Protein AF-A0A353Z8A8-F1 (afdb_monomer)

Mean predicted aligned error: 13.03 Å

Solvent-accessible surface area (backbone atoms only — not comparable to full-atom values): 10623 Å² total; per-residue (Å²): 137,87,82,80,92,82,88,80,78,86,78,90,74,85,70,79,85,75,77,94,66,78,69,94,69,58,74,67,59,56,52,50,51,52,51,52,52,51,52,49,52,51,51,51,51,51,53,53,52,52,50,52,53,51,50,52,54,50,52,52,50,50,56,50,53,50,43,50,54,50,40,53,52,50,40,51,52,48,48,54,47,50,49,51,42,64,69,74,45,64,60,67,78,59,18,55,96,43,35,37,78,46,78,44,54,49,90,83,37,86,33,16,34,38,37,41,38,34,57,51,84,69,56,94,90,55,75,46,34,36,39,35,35,27,34,26,33,61,56,69,97,71,58,45,75,48,73,50,77,42,80,44,77,79,78,74,68,75,71,75,73,73,78,80,72,76,78,84,74,85,88,84,80,134

pLDDT: mean 81.87, std 15.75, range [45.12, 98.5]

Radius of gyration: 41.81 Å; Cα contacts (8 Å, |Δi|>4): 168; chains: 1; bounding box: 99×22×125 Å

Structure (mmCIF, N/CA/C/O backbone):
data_AF-A0A353Z8A8-F1
#
_entry.id   AF-A0A353Z8A8-F1
#
loop_
_atom_site.group_PDB
_atom_site.id
_atom_site.type_symbol
_atom_site.label_atom_id
_atom_site.label_alt_id
_atom_site.label_comp_id
_atom_site.label_asym_id
_atom_site.label_entity_id
_atom_site.label_seq_id
_atom_site.pdbx_PDB_ins_code
_atom_site.Cartn_x
_atom_site.Cartn_y
_atom_site.Cartn_z
_atom_site.occupancy
_atom_site.B_iso_or_equiv
_atom_site.auth_seq_id
_atom_site.auth_comp_id
_atom_site.auth_asym_id
_atom_site.auth_atom_id
_atom_site.pdbx_PDB_model_num
ATOM 1 N N . MET A 1 1 ? -22.086 6.329 -70.986 1.00 45.12 1 MET A N 1
ATOM 2 C CA . MET A 1 1 ? -21.112 7.440 -70.949 1.00 45.12 1 MET A CA 1
ATOM 3 C C . MET A 1 1 ? -19.709 6.842 -71.097 1.00 45.12 1 MET A C 1
ATOM 5 O O . MET A 1 1 ? -19.119 6.454 -70.107 1.00 45.12 1 MET A O 1
ATOM 9 N N . THR A 1 2 ? -19.291 6.365 -72.274 1.00 47.81 2 THR A N 1
ATOM 10 C CA . THR A 1 2 ? -18.640 7.115 -73.375 1.00 47.81 2 THR A CA 1
ATOM 11 C C . THR A 1 2 ? -17.496 8.018 -72.908 1.00 47.81 2 THR A C 1
ATOM 13 O O . THR A 1 2 ? -17.775 9.108 -72.427 1.00 47.81 2 THR A O 1
ATOM 16 N N . SER A 1 3 ? -16.235 7.629 -73.135 1.00 45.41 3 SER A N 1
ATOM 17 C CA . SER A 1 3 ? -15.394 8.306 -74.141 1.00 45.41 3 SER A CA 1
ATOM 18 C C . SER A 1 3 ? -13.980 7.715 -74.263 1.00 45.41 3 SER A C 1
ATOM 20 O O . SER A 1 3 ? -13.265 7.598 -73.278 1.00 45.41 3 SER A O 1
ATOM 22 N N . ARG A 1 4 ? -13.621 7.432 -75.527 1.00 50.84 4 ARG A N 1
ATOM 23 C CA . ARG A 1 4 ? -12.335 7.658 -76.228 1.00 50.84 4 ARG A CA 1
ATOM 24 C C . ARG A 1 4 ? -11.042 7.129 -75.593 1.00 50.84 4 ARG A C 1
ATOM 26 O O . ARG A 1 4 ? -10.562 7.656 -74.606 1.00 50.84 4 ARG A O 1
ATOM 33 N N . HIS A 1 5 ? -10.410 6.083 -76.138 1.00 50.94 5 HIS A N 1
ATOM 34 C CA . HIS A 1 5 ? -9.628 6.073 -77.396 1.00 50.94 5 HIS A CA 1
ATOM 35 C C . HIS A 1 5 ? -8.681 7.271 -77.557 1.00 50.94 5 HIS A C 1
ATOM 37 O O . HIS A 1 5 ? -9.044 8.294 -78.129 1.00 50.94 5 HIS A O 1
ATOM 43 N N . GLY A 1 6 ? -7.438 7.069 -77.121 1.00 60.78 6 GLY A N 1
ATOM 44 C CA . GLY A 1 6 ? -6.271 7.863 -77.489 1.00 60.78 6 GLY A CA 1
ATOM 45 C C . GLY A 1 6 ? -5.107 6.925 -77.790 1.00 60.78 6 GLY A C 1
ATOM 46 O O . GLY A 1 6 ? -4.274 6.660 -76.933 1.00 60.78 6 GLY A O 1
ATOM 47 N N . ARG A 1 7 ? -5.102 6.363 -79.001 1.00 54.06 7 ARG A N 1
ATOM 48 C CA . ARG A 1 7 ? -3.982 5.608 -79.570 1.00 54.06 7 ARG A CA 1
ATOM 49 C C . ARG A 1 7 ? -2.992 6.649 -80.097 1.00 54.06 7 ARG A C 1
ATOM 51 O O . ARG A 1 7 ? -3.319 7.343 -81.054 1.00 54.06 7 ARG A O 1
ATOM 58 N N . MET A 1 8 ? -1.822 6.781 -79.477 1.00 56.88 8 MET A N 1
ATOM 59 C CA . MET A 1 8 ? -0.708 7.544 -80.042 1.00 56.88 8 MET A CA 1
ATOM 60 C C . MET A 1 8 ? 0.481 6.619 -80.265 1.00 56.88 8 MET A C 1
ATOM 62 O O . MET A 1 8 ? 1.057 6.043 -79.347 1.00 56.88 8 MET A O 1
ATOM 66 N N . THR A 1 9 ? 0.766 6.456 -81.546 1.00 57.31 9 THR A N 1
ATOM 67 C CA . THR A 1 9 ? 1.901 5.790 -82.164 1.00 57.31 9 THR A CA 1
ATOM 68 C C . THR A 1 9 ? 3.131 6.692 -82.174 1.00 57.31 9 THR A C 1
ATOM 70 O O . THR A 1 9 ? 3.018 7.842 -82.585 1.00 57.31 9 THR A O 1
ATOM 73 N N . VAL A 1 10 ? 4.287 6.077 -81.889 1.00 57.38 10 VAL A N 1
ATOM 74 C CA . VAL A 1 10 ? 5.598 6.328 -82.527 1.00 57.38 10 VAL A CA 1
ATOM 75 C C . VAL A 1 10 ? 6.244 7.672 -82.141 1.00 57.38 10 VAL A C 1
ATOM 77 O O . VAL A 1 10 ? 5.749 8.756 -82.406 1.00 57.38 10 VAL A O 1
ATOM 80 N N . THR A 1 11 ? 7.395 7.656 -81.479 1.00 52.84 11 THR A N 1
ATOM 81 C CA . THR A 1 11 ? 8.678 7.600 -82.187 1.00 52.84 11 THR A CA 1
ATOM 82 C C . THR A 1 11 ? 9.774 7.150 -81.227 1.00 52.84 11 THR A C 1
ATOM 84 O O . THR A 1 11 ? 10.090 7.830 -80.253 1.00 52.84 11 THR A O 1
ATOM 87 N N . SER A 1 12 ? 10.377 6.001 -81.537 1.00 55.69 12 SER A N 1
ATOM 88 C CA . SER A 1 12 ? 11.695 5.624 -81.040 1.00 55.69 12 SER A CA 1
ATOM 89 C C . SER A 1 12 ? 12.693 6.718 -81.405 1.00 55.69 12 SER A C 1
ATOM 91 O O . SER A 1 12 ? 13.010 6.912 -82.577 1.00 55.69 12 SER A O 1
ATOM 93 N N . ARG A 1 13 ? 13.199 7.429 -80.400 1.00 51.25 13 ARG A N 1
ATOM 94 C CA . ARG A 1 13 ? 14.532 8.021 -80.452 1.00 51.25 13 ARG A CA 1
ATOM 95 C C . ARG A 1 13 ? 15.421 7.130 -79.608 1.00 51.25 13 ARG A C 1
ATOM 97 O O . ARG A 1 13 ? 15.365 7.165 -78.383 1.00 51.25 13 ARG A O 1
ATOM 104 N N . GLU A 1 14 ? 16.193 6.297 -80.292 1.00 57.12 14 GLU A N 1
ATOM 105 C CA . GLU A 1 14 ? 17.377 5.668 -79.728 1.00 57.12 14 GLU A CA 1
ATOM 106 C C . GLU A 1 14 ? 18.333 6.798 -79.342 1.00 57.12 14 GLU A C 1
ATOM 108 O O . GLU A 1 14 ? 19.003 7.397 -80.184 1.00 57.12 14 GLU A O 1
ATOM 113 N N . CYS A 1 15 ? 18.309 7.163 -78.061 1.00 51.66 15 CYS A N 1
ATOM 114 C CA . CYS A 1 15 ? 19.338 8.005 -77.484 1.00 51.66 15 CYS A CA 1
ATOM 115 C C . CYS A 1 15 ? 20.663 7.225 -77.463 1.00 51.66 15 CYS A C 1
ATOM 117 O O . CYS A 1 15 ? 20.663 6.010 -77.240 1.00 51.66 15 CYS A O 1
ATOM 119 N N . PRO A 1 16 ? 21.783 7.916 -77.715 1.00 58.28 16 PRO A N 1
ATOM 120 C CA . PRO A 1 16 ? 23.100 7.311 -77.821 1.00 58.28 16 PRO A CA 1
ATOM 121 C C . PRO A 1 16 ? 23.443 6.554 -76.537 1.00 58.28 16 PRO A C 1
ATOM 123 O O . PRO A 1 16 ? 23.265 7.075 -75.439 1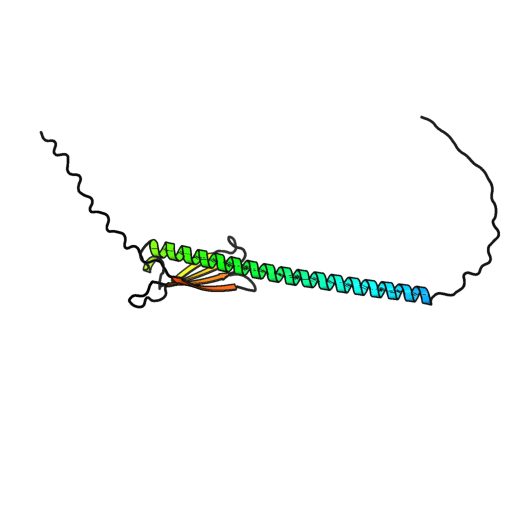.00 58.28 16 PRO A 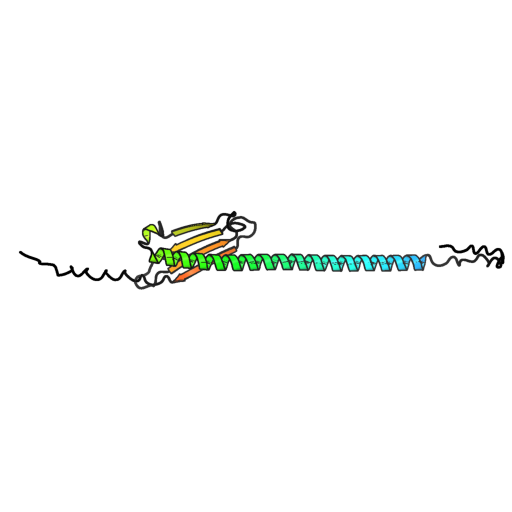O 1
ATOM 126 N N . ARG A 1 17 ? 23.934 5.319 -76.709 1.00 61.62 17 ARG A N 1
ATOM 127 C CA . ARG A 1 17 ? 24.593 4.517 -75.672 1.00 61.62 17 ARG A CA 1
ATOM 128 C C . ARG A 1 17 ? 25.638 5.389 -74.981 1.00 61.62 17 ARG A C 1
ATOM 130 O O . ARG A 1 17 ? 26.691 5.672 -75.551 1.00 61.62 17 ARG A O 1
ATOM 137 N N . GLU A 1 18 ? 25.301 5.831 -73.780 1.00 61.78 18 GLU A N 1
ATOM 138 C CA . GLU A 1 18 ? 26.216 6.507 -72.877 1.00 61.78 18 GLU A CA 1
ATOM 139 C C . GLU A 1 18 ? 27.274 5.481 -72.436 1.00 61.78 18 GLU A C 1
ATOM 141 O O . GLU A 1 18 ? 26.916 4.346 -72.106 1.00 61.78 18 GLU A O 1
ATOM 146 N N . PRO A 1 19 ? 28.570 5.815 -72.536 1.00 57.69 19 PRO A N 1
ATOM 147 C CA . PRO A 1 19 ? 29.651 4.865 -72.337 1.00 57.69 19 PRO A CA 1
ATOM 148 C C . PRO A 1 19 ? 29.662 4.299 -70.918 1.00 57.69 19 PRO A C 1
ATOM 150 O O . PRO A 1 19 ? 29.647 5.033 -69.929 1.00 57.69 19 PRO A O 1
ATOM 153 N N . ASP A 1 20 ? 29.772 2.972 -70.867 1.00 59.75 20 ASP A N 1
ATOM 154 C CA . ASP A 1 20 ? 30.150 2.164 -69.715 1.00 59.75 20 ASP A CA 1
ATOM 155 C C . ASP A 1 20 ? 31.337 2.778 -68.972 1.00 59.75 20 ASP A C 1
ATOM 157 O O . ASP A 1 20 ? 32.505 2.575 -69.297 1.00 59.75 20 ASP A O 1
ATOM 161 N N . SER A 1 21 ? 31.031 3.538 -67.935 1.00 54.75 21 SER A N 1
ATOM 162 C CA . SER A 1 21 ? 31.958 3.818 -66.851 1.00 54.75 21 SER A CA 1
ATOM 163 C C . SER A 1 21 ? 31.133 4.160 -65.624 1.00 54.75 21 SER A C 1
ATOM 165 O O . SER A 1 21 ? 31.028 5.308 -65.215 1.00 54.75 21 SER A O 1
ATOM 167 N N . LEU A 1 22 ? 30.521 3.135 -65.025 1.00 57.38 22 LEU A N 1
ATOM 168 C CA . LEU A 1 22 ? 30.220 3.195 -63.600 1.00 57.38 22 LEU A CA 1
ATOM 169 C C . LEU A 1 22 ? 31.585 3.214 -62.900 1.00 57.38 22 LEU A C 1
ATOM 171 O O . LEU A 1 22 ? 32.260 2.181 -62.921 1.00 57.38 22 LEU A O 1
ATOM 175 N N . PRO A 1 23 ? 32.049 4.351 -62.346 1.00 54.84 23 PRO A N 1
ATOM 176 C CA . PRO A 1 23 ? 33.311 4.374 -61.629 1.00 54.84 23 PRO A CA 1
ATOM 177 C C . PRO A 1 23 ? 33.226 3.340 -60.506 1.00 54.84 23 PRO A C 1
ATOM 179 O O . PRO A 1 23 ? 32.369 3.416 -59.625 1.00 54.84 23 PRO A O 1
ATOM 182 N N . GLY A 1 24 ? 34.100 2.340 -60.589 1.00 53.03 24 GLY A N 1
ATOM 183 C CA . GLY A 1 24 ? 34.289 1.260 -59.627 1.00 53.03 24 GLY A CA 1
ATOM 184 C C . GLY A 1 24 ? 34.944 1.721 -58.326 1.00 53.03 24 GLY A C 1
ATOM 185 O O . GLY A 1 24 ? 35.767 1.008 -57.777 1.00 53.03 24 GLY A O 1
ATOM 186 N N . ASP A 1 25 ? 34.547 2.883 -57.826 1.00 56.66 25 ASP A N 1
ATOM 187 C CA . ASP A 1 25 ? 34.739 3.329 -56.456 1.00 56.66 25 ASP A CA 1
ATOM 188 C C . ASP A 1 25 ? 33.313 3.578 -55.962 1.00 56.66 25 ASP A C 1
ATOM 190 O O . ASP A 1 25 ? 32.531 4.260 -56.612 1.00 56.66 25 ASP A O 1
ATOM 194 N N . LEU A 1 26 ? 32.799 2.912 -54.932 1.00 53.06 26 LEU A N 1
ATOM 195 C CA . LEU A 1 26 ? 32.879 3.396 -53.557 1.00 53.06 26 LEU A CA 1
ATOM 196 C C . LEU A 1 26 ? 32.428 2.277 -52.573 1.00 53.06 26 LEU A C 1
ATOM 198 O O . LEU A 1 26 ? 31.457 2.475 -51.827 1.00 53.06 26 LEU A O 1
ATOM 202 N N . PRO A 1 27 ? 33.082 1.096 -52.509 1.00 56.94 27 PRO A N 1
ATOM 203 C CA . PRO A 1 27 ? 32.790 0.109 -51.457 1.00 56.94 27 PRO A CA 1
ATOM 204 C C . PRO A 1 27 ? 32.952 0.725 -50.053 1.00 56.94 27 PRO A C 1
ATOM 206 O O . PRO A 1 27 ? 32.203 0.409 -49.127 1.00 56.94 27 PRO A O 1
ATOM 209 N N . GLN A 1 28 ? 33.845 1.710 -49.926 1.00 68.88 28 GLN A N 1
ATOM 210 C CA . GLN A 1 28 ? 34.134 2.413 -48.681 1.00 68.88 28 GLN A CA 1
ATOM 211 C C . GLN A 1 28 ? 32.996 3.331 -48.194 1.00 68.88 28 GLN A C 1
ATOM 213 O O . GLN A 1 28 ? 32.763 3.418 -46.989 1.00 68.88 28 GLN A O 1
ATOM 218 N N . ARG A 1 29 ? 32.217 3.967 -49.089 1.00 75.12 29 ARG A N 1
ATOM 219 C CA . ARG A 1 29 ? 31.078 4.817 -48.665 1.00 75.12 29 ARG A CA 1
ATOM 220 C C . ARG A 1 29 ? 29.862 4.004 -48.237 1.00 75.12 29 ARG A C 1
ATOM 222 O O . ARG A 1 29 ? 29.148 4.420 -47.329 1.00 75.12 29 ARG A O 1
ATOM 229 N N . ARG A 1 30 ? 29.644 2.831 -48.843 1.00 80.12 30 ARG A N 1
ATOM 230 C CA . ARG A 1 30 ? 28.578 1.907 -48.419 1.00 80.12 30 ARG A CA 1
ATOM 231 C C . ARG A 1 30 ? 28.878 1.312 -47.042 1.00 80.12 30 ARG A C 1
ATOM 233 O O . ARG A 1 30 ? 27.982 1.257 -46.206 1.00 80.12 30 ARG A O 1
ATOM 240 N N . GLY A 1 31 ? 30.141 0.959 -46.784 1.00 86.62 31 GLY A N 1
ATOM 241 C CA . GLY A 1 31 ? 30.591 0.518 -45.460 1.00 86.62 31 GLY A CA 1
ATOM 242 C C . GLY A 1 31 ? 30.400 1.589 -44.381 1.00 86.62 31 GLY A C 1
ATOM 243 O O . GLY A 1 31 ? 29.861 1.295 -43.316 1.00 86.62 31 GLY A O 1
ATOM 244 N N . ALA A 1 32 ? 30.754 2.845 -44.679 1.00 89.44 32 ALA A N 1
ATOM 245 C CA . ALA A 1 32 ? 30.554 3.961 -43.752 1.00 89.44 32 ALA A CA 1
ATOM 246 C C . ALA A 1 32 ? 29.069 4.195 -43.421 1.00 89.44 32 ALA A C 1
ATOM 248 O O . ALA A 1 32 ? 28.720 4.378 -42.257 1.00 89.44 32 ALA A O 1
ATOM 249 N N . LEU A 1 33 ? 28.181 4.135 -44.420 1.00 90.69 33 LEU A N 1
ATOM 250 C CA . LEU A 1 33 ? 26.741 4.295 -44.199 1.00 90.69 33 LEU A CA 1
ATOM 251 C C . LEU A 1 33 ? 26.171 3.175 -43.318 1.00 90.69 33 LEU A C 1
ATOM 253 O O . LEU A 1 33 ? 25.414 3.460 -42.394 1.00 90.69 33 LEU A O 1
ATOM 257 N N . LEU A 1 34 ? 26.565 1.919 -43.548 1.00 93.69 34 LEU A N 1
ATOM 258 C CA . LEU A 1 34 ? 26.144 0.796 -42.703 1.00 93.69 34 LEU A CA 1
ATOM 259 C C . LEU A 1 34 ? 26.6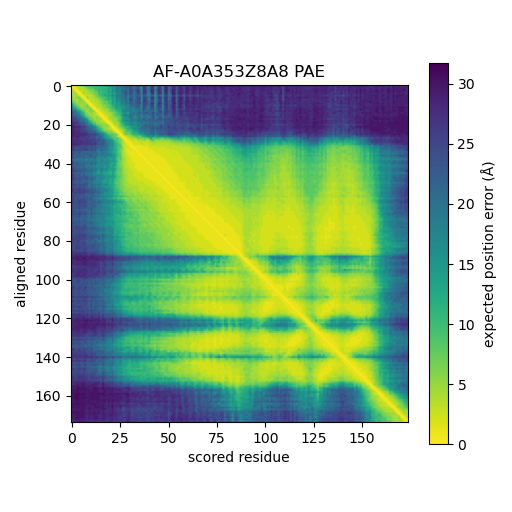37 0.942 -41.261 1.00 93.69 34 LEU A C 1
ATOM 261 O O . LEU A 1 34 ? 25.870 0.685 -40.335 1.00 93.69 34 LEU A O 1
ATOM 265 N N . ALA A 1 35 ? 27.875 1.400 -41.060 1.00 94.69 35 ALA A N 1
ATOM 266 C CA . ALA A 1 35 ? 28.400 1.672 -39.726 1.00 94.69 35 ALA A CA 1
ATOM 267 C C . ALA A 1 35 ? 27.589 2.765 -39.012 1.00 94.69 35 ALA A C 1
ATOM 269 O O . ALA A 1 35 ? 27.218 2.590 -37.854 1.00 94.69 35 ALA A O 1
ATOM 270 N N . ILE A 1 36 ? 27.246 3.853 -39.709 1.00 96.00 36 ILE A N 1
ATOM 271 C CA . ILE A 1 36 ? 26.407 4.929 -39.159 1.00 96.00 36 ILE A CA 1
ATOM 272 C C . ILE A 1 36 ? 25.022 4.399 -38.772 1.00 96.00 36 ILE A C 1
ATOM 274 O O . ILE A 1 36 ? 24.554 4.672 -37.669 1.00 96.00 36 ILE A O 1
ATOM 278 N N . VAL A 1 37 ? 24.376 3.617 -39.643 1.00 97.00 37 VAL A N 1
ATOM 279 C CA . VAL A 1 37 ? 23.062 3.016 -39.357 1.00 97.00 37 VAL A CA 1
ATOM 280 C C . VAL A 1 37 ? 23.143 2.072 -38.158 1.00 97.00 37 VAL A C 1
ATOM 282 O O . VAL A 1 37 ? 22.284 2.130 -37.283 1.00 97.00 37 VAL A O 1
ATOM 285 N N . LEU A 1 38 ? 24.184 1.240 -38.076 1.00 97.94 38 LEU A N 1
ATOM 286 C CA . LEU A 1 38 ? 24.384 0.330 -36.951 1.00 97.94 38 LEU A CA 1
ATOM 287 C C . LEU A 1 38 ? 24.556 1.099 -35.637 1.00 97.94 38 LEU A C 1
ATOM 289 O O . LEU A 1 38 ? 23.891 0.782 -34.654 1.00 97.94 38 LEU A O 1
ATOM 293 N N . VAL A 1 39 ? 25.397 2.136 -35.627 1.00 98.25 39 VAL A N 1
ATOM 294 C CA . VAL A 1 39 ? 25.582 3.001 -34.455 1.00 98.25 39 VAL A CA 1
ATOM 295 C C . VAL A 1 39 ? 24.260 3.658 -34.065 1.00 98.25 39 VAL A C 1
ATOM 297 O O . VAL A 1 39 ? 23.900 3.644 -32.890 1.00 98.25 39 VAL A O 1
ATOM 300 N N . LEU A 1 40 ? 23.494 4.168 -35.032 1.00 98.06 40 LEU A N 1
ATOM 301 C CA . LEU A 1 40 ? 22.194 4.780 -34.770 1.00 98.06 40 LEU A CA 1
ATOM 302 C C . LEU A 1 40 ? 21.201 3.781 -34.156 1.00 98.06 40 LEU A C 1
ATOM 304 O O . LEU A 1 40 ? 20.531 4.110 -33.179 1.00 98.06 40 LEU A O 1
ATOM 308 N N . LEU A 1 41 ? 21.137 2.550 -34.671 1.00 98.38 41 LEU A N 1
ATOM 309 C CA . LEU A 1 41 ? 20.291 1.489 -34.117 1.00 98.38 41 LEU A CA 1
ATOM 310 C C . LEU A 1 41 ? 20.700 1.114 -32.690 1.00 98.38 41 LEU A C 1
ATOM 312 O O . LEU A 1 41 ? 19.832 0.932 -31.833 1.00 98.38 41 LEU A O 1
ATOM 316 N N . VAL A 1 42 ? 22.004 1.038 -32.412 1.00 98.44 42 VAL A N 1
ATOM 317 C CA . VAL A 1 42 ? 22.521 0.787 -31.059 1.00 98.44 42 VAL A CA 1
ATOM 318 C C . VAL A 1 42 ? 22.123 1.923 -30.118 1.00 98.44 42 VAL A C 1
ATOM 320 O O . VAL A 1 42 ? 21.608 1.659 -29.034 1.00 98.44 42 VAL A O 1
ATOM 323 N N . VAL A 1 43 ? 22.282 3.180 -30.537 1.00 98.50 43 VAL A N 1
ATOM 324 C CA . VAL A 1 43 ? 21.890 4.348 -29.734 1.00 98.50 43 VAL A CA 1
ATOM 325 C C . VAL A 1 43 ? 20.388 4.336 -29.442 1.00 98.50 43 VAL A C 1
ATOM 327 O O . VAL A 1 43 ? 19.996 4.480 -28.286 1.00 98.50 43 VAL A O 1
ATOM 330 N N . ILE A 1 44 ? 19.539 4.097 -30.445 1.00 98.31 44 ILE A N 1
ATOM 331 C CA . ILE A 1 44 ? 18.082 4.005 -30.250 1.00 98.31 44 ILE A CA 1
ATOM 332 C C . ILE A 1 44 ? 17.735 2.854 -29.293 1.00 98.31 44 ILE A C 1
ATOM 334 O O . ILE A 1 44 ? 16.916 3.024 -28.388 1.00 98.31 44 ILE A O 1
ATOM 338 N N . SER A 1 45 ? 18.392 1.702 -29.430 1.00 98.25 45 SER A N 1
ATOM 339 C CA . SER A 1 45 ? 18.188 0.552 -28.539 1.00 98.25 45 SER A CA 1
ATOM 340 C C . SER A 1 45 ? 18.552 0.887 -27.089 1.00 98.25 45 SER A C 1
ATOM 342 O O . SER A 1 45 ? 17.786 0.593 -26.175 1.00 98.25 45 SER A O 1
ATOM 344 N N . LEU A 1 46 ? 19.671 1.579 -26.864 1.00 98.44 46 LEU A N 1
ATOM 345 C CA . LEU A 1 46 ? 20.068 2.035 -25.529 1.00 98.44 46 LEU A CA 1
ATOM 346 C C . LEU A 1 46 ? 19.067 3.034 -24.939 1.00 98.44 46 LEU A C 1
ATOM 348 O O . LEU A 1 46 ? 18.706 2.918 -23.767 1.00 98.44 46 LEU A O 1
ATOM 352 N N . LEU A 1 47 ? 18.574 3.977 -25.746 1.00 98.44 47 LEU A N 1
ATOM 353 C CA . LEU A 1 47 ? 17.565 4.944 -25.309 1.00 98.44 47 LEU A CA 1
ATOM 354 C C . LEU A 1 47 ? 16.259 4.250 -24.911 1.00 98.44 47 LEU A C 1
ATOM 356 O O . LEU A 1 47 ? 15.727 4.511 -23.834 1.00 98.44 47 LEU A O 1
ATOM 360 N N . THR A 1 48 ? 15.761 3.326 -25.735 1.00 98.31 48 THR A N 1
ATOM 361 C CA . THR A 1 48 ? 14.545 2.563 -25.406 1.00 98.31 48 THR A CA 1
ATOM 362 C C . THR A 1 48 ? 14.724 1.719 -24.144 1.00 98.31 48 THR A C 1
ATOM 364 O O . THR A 1 48 ? 13.851 1.742 -23.276 1.00 98.31 48 THR A O 1
ATOM 367 N N . ALA A 1 49 ? 15.871 1.054 -23.974 1.00 98.06 49 ALA A N 1
ATOM 368 C CA . ALA A 1 49 ? 16.177 0.293 -22.765 1.00 98.06 49 ALA A CA 1
ATOM 369 C C . ALA A 1 49 ? 16.192 1.183 -21.509 1.00 98.06 49 ALA A C 1
ATOM 371 O O . ALA A 1 49 ? 15.599 0.820 -20.490 1.00 98.06 49 ALA A O 1
ATOM 372 N N . ALA A 1 50 ? 16.806 2.368 -21.585 1.00 97.62 50 ALA A N 1
ATOM 373 C CA . ALA A 1 50 ? 16.834 3.328 -20.483 1.00 97.62 50 ALA A CA 1
ATOM 374 C C . ALA A 1 50 ? 15.426 3.822 -20.108 1.00 97.62 50 ALA A C 1
ATOM 376 O O . ALA A 1 50 ? 15.090 3.890 -18.923 1.00 97.62 50 ALA A O 1
ATOM 377 N N . LEU A 1 51 ? 14.576 4.104 -21.102 1.00 98.00 51 LEU A N 1
ATOM 378 C CA . LEU A 1 51 ? 13.188 4.522 -20.881 1.00 98.00 51 LEU A CA 1
ATOM 379 C C . LEU A 1 51 ? 12.352 3.417 -20.226 1.00 98.00 51 LEU A C 1
ATOM 381 O O . LEU A 1 51 ? 11.645 3.678 -19.252 1.00 98.00 51 LEU A O 1
ATOM 385 N N . VAL A 1 52 ? 12.464 2.175 -20.709 1.00 98.31 52 VAL A N 1
ATOM 386 C CA . VAL A 1 52 ? 11.764 1.022 -20.120 1.00 98.31 52 VAL A CA 1
ATOM 387 C C . VAL A 1 52 ? 12.225 0.796 -18.683 1.00 98.31 52 VAL A C 1
ATOM 389 O O . VAL A 1 52 ? 11.397 0.604 -17.792 1.00 98.31 52 VAL A O 1
ATOM 392 N N . HIS A 1 53 ? 13.531 0.874 -18.425 1.00 97.44 53 HIS A N 1
ATOM 393 C CA . HIS A 1 53 ? 14.066 0.735 -17.075 1.00 97.44 53 HIS A CA 1
ATOM 394 C C . HIS A 1 53 ? 13.528 1.823 -16.132 1.00 97.44 53 HIS A C 1
ATOM 396 O O . HIS A 1 53 ? 13.065 1.517 -15.030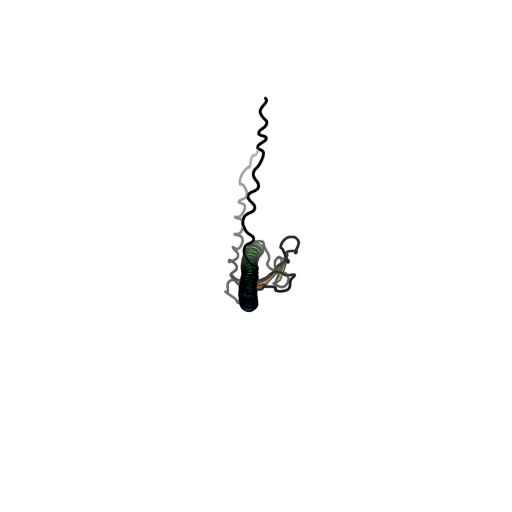 1.00 97.44 53 HIS A O 1
ATOM 402 N N . GLY A 1 54 ? 13.510 3.079 -16.589 1.00 96.88 54 GLY A N 1
ATOM 403 C CA . GLY A 1 54 ? 12.923 4.199 -15.855 1.00 96.88 54 GLY A CA 1
ATOM 404 C C . GLY A 1 54 ? 11.435 3.994 -15.553 1.00 96.88 54 GLY A C 1
ATOM 405 O O . GLY A 1 54 ? 11.014 4.165 -14.408 1.00 96.88 54 GLY A O 1
ATOM 406 N N . ALA A 1 55 ? 10.650 3.546 -16.535 1.00 96.69 55 ALA A N 1
ATOM 407 C CA . ALA A 1 55 ? 9.229 3.249 -16.362 1.00 96.69 55 ALA A CA 1
ATOM 408 C C . ALA A 1 55 ? 8.985 2.126 -15.339 1.00 96.69 55 ALA A C 1
ATOM 410 O O . ALA A 1 55 ? 8.114 2.249 -14.476 1.00 96.69 55 ALA A O 1
ATOM 411 N N . VAL A 1 56 ? 9.787 1.055 -15.371 1.00 97.44 56 VAL A N 1
ATOM 412 C CA . VAL A 1 56 ? 9.691 -0.051 -14.403 1.00 97.44 56 VAL A CA 1
ATOM 413 C C . VAL A 1 56 ? 10.013 0.424 -12.986 1.00 97.44 56 VAL A C 1
ATOM 415 O O . VAL A 1 56 ? 9.298 0.073 -12.045 1.00 97.44 56 VAL A O 1
ATOM 418 N N . LEU A 1 57 ? 11.059 1.237 -12.812 1.00 96.81 57 LEU A N 1
ATOM 419 C CA . LEU A 1 57 ? 11.385 1.827 -11.511 1.00 96.81 57 LEU A CA 1
ATOM 420 C C . LEU A 1 57 ? 10.274 2.763 -11.019 1.00 96.81 57 LEU A C 1
ATOM 422 O O . LEU A 1 57 ? 9.909 2.704 -9.843 1.00 96.81 57 LEU A O 1
ATOM 426 N N . GLY A 1 58 ? 9.701 3.572 -11.912 1.00 96.44 58 GLY A N 1
ATOM 427 C CA . GLY A 1 58 ? 8.558 4.435 -11.613 1.00 96.44 58 GLY A CA 1
ATOM 428 C C . GLY A 1 58 ? 7.351 3.639 -11.116 1.00 96.44 58 GLY A C 1
ATOM 429 O O . GLY A 1 58 ? 6.818 3.929 -10.046 1.00 96.44 58 GLY A O 1
ATOM 430 N N . LEU A 1 59 ? 6.983 2.567 -11.822 1.00 96.06 59 LEU A N 1
ATOM 431 C CA . LEU A 1 59 ? 5.865 1.705 -11.436 1.00 96.06 59 LEU A CA 1
ATOM 432 C C . LEU A 1 59 ? 6.103 1.014 -10.085 1.00 96.06 59 LEU A C 1
ATOM 434 O O . LEU A 1 59 ? 5.179 0.884 -9.283 1.00 96.06 59 LEU A O 1
ATOM 438 N N . ARG A 1 60 ? 7.341 0.590 -9.800 1.00 94.56 60 ARG A N 1
ATOM 439 C CA . ARG A 1 60 ? 7.699 0.007 -8.496 1.00 94.56 60 ARG A CA 1
ATOM 440 C C . ARG A 1 60 ? 7.530 1.012 -7.359 1.00 94.56 60 ARG A C 1
ATOM 442 O O . ARG A 1 60 ? 7.000 0.645 -6.314 1.00 94.56 60 ARG A O 1
ATOM 449 N N . ARG A 1 61 ? 7.944 2.266 -7.565 1.00 95.50 61 ARG A N 1
ATOM 450 C CA . ARG A 1 61 ? 7.770 3.341 -6.575 1.00 95.50 61 ARG A CA 1
ATOM 451 C C . ARG A 1 61 ? 6.298 3.653 -6.334 1.00 95.50 61 ARG A C 1
ATOM 453 O O . ARG A 1 61 ? 5.904 3.756 -5.179 1.00 95.50 61 ARG A O 1
ATOM 460 N N . LEU A 1 62 ? 5.495 3.731 -7.397 1.00 96.31 62 LEU A N 1
ATOM 461 C CA . LEU A 1 62 ? 4.054 3.963 -7.286 1.00 96.31 62 LEU A CA 1
ATOM 462 C C . LEU A 1 62 ? 3.375 2.855 -6.471 1.00 96.31 62 LEU A C 1
ATOM 464 O O . LEU A 1 62 ? 2.663 3.150 -5.520 1.00 96.31 62 LEU A O 1
ATOM 468 N N . LYS A 1 63 ? 3.668 1.585 -6.776 1.00 92.56 63 LYS A N 1
ATOM 469 C CA . LYS A 1 63 ? 3.121 0.438 -6.032 1.00 92.56 63 LYS A CA 1
ATOM 470 C C . LYS A 1 63 ? 3.533 0.434 -4.562 1.00 92.56 63 LYS A C 1
ATOM 472 O O . LYS A 1 63 ? 2.761 0.009 -3.712 1.00 92.56 63 LYS A O 1
ATOM 477 N N . LEU A 1 64 ? 4.754 0.868 -4.250 1.00 92.94 64 LEU A N 1
ATOM 478 C CA . LEU A 1 64 ? 5.192 0.994 -2.861 1.00 92.94 64 LEU A CA 1
ATOM 479 C C . LEU A 1 64 ? 4.431 2.120 -2.154 1.00 92.94 64 LEU A C 1
ATOM 481 O O . LEU A 1 64 ? 3.932 1.900 -1.056 1.00 92.94 64 LEU A O 1
ATOM 485 N N . ALA A 1 65 ? 4.307 3.289 -2.787 1.00 95.12 65 ALA A N 1
ATOM 486 C CA . ALA A 1 65 ? 3.558 4.417 -2.239 1.00 95.12 65 ALA A CA 1
ATOM 487 C C . ALA A 1 65 ? 2.082 4.062 -1.997 1.00 95.12 65 ALA A C 1
ATOM 489 O O . ALA A 1 65 ? 1.544 4.376 -0.941 1.00 95.12 65 ALA A O 1
ATOM 490 N N . GLU A 1 66 ? 1.460 3.340 -2.931 1.00 94.62 66 GLU A N 1
ATOM 491 C CA . GLU A 1 66 ? 0.102 2.814 -2.790 1.00 94.62 66 GLU A CA 1
ATOM 492 C C . GLU A 1 66 ? -0.024 1.884 -1.577 1.00 94.62 66 GLU A C 1
ATOM 494 O O . GLU A 1 66 ? -0.915 2.073 -0.753 1.00 94.62 66 GLU A O 1
ATOM 499 N N . ARG A 1 67 ? 0.900 0.928 -1.410 1.00 93.38 67 ARG A N 1
ATOM 500 C CA . ARG A 1 67 ? 0.894 0.015 -0.253 1.00 93.38 67 ARG A CA 1
ATOM 501 C C . ARG A 1 67 ? 1.074 0.743 1.071 1.00 93.38 67 ARG A C 1
ATOM 503 O O . ARG A 1 67 ? 0.448 0.360 2.052 1.00 93.38 67 ARG A O 1
ATOM 510 N N . VAL A 1 68 ? 1.926 1.768 1.103 1.00 94.19 68 VAL A N 1
ATOM 511 C CA . VAL A 1 68 ? 2.108 2.606 2.294 1.00 94.19 68 VAL A CA 1
ATOM 512 C C . VAL A 1 68 ? 0.803 3.330 2.617 1.00 94.19 68 VAL A C 1
ATOM 514 O O . VAL A 1 68 ? 0.302 3.182 3.726 1.00 94.19 68 VAL A O 1
ATOM 517 N N . ALA A 1 69 ? 0.192 3.997 1.636 1.00 95.81 69 ALA A N 1
ATOM 518 C CA . ALA A 1 69 ? -1.082 4.687 1.827 1.00 95.81 69 ALA A CA 1
ATOM 519 C C . ALA A 1 69 ? -2.207 3.735 2.278 1.00 95.81 69 ALA A C 1
ATOM 521 O O . ALA A 1 69 ? -2.990 4.075 3.161 1.00 95.81 69 ALA A O 1
ATOM 522 N N . GLN A 1 70 ? -2.268 2.522 1.722 1.00 95.00 70 GLN A N 1
ATOM 523 C CA . GLN A 1 70 ? -3.219 1.490 2.145 1.00 95.00 70 GLN A CA 1
ATOM 524 C C . GLN A 1 70 ? -2.944 1.012 3.574 1.00 95.00 70 GLN A C 1
ATOM 526 O O . GLN A 1 70 ? -3.885 0.862 4.349 1.00 95.00 70 GLN A O 1
ATOM 531 N N . SER A 1 71 ? -1.677 0.819 3.957 1.00 95.31 71 SER A N 1
ATOM 532 C CA . SER A 1 71 ? -1.326 0.457 5.334 1.00 95.31 71 SER A CA 1
ATOM 533 C C . SER A 1 71 ? -1.695 1.552 6.336 1.00 95.31 71 SER A C 1
ATOM 535 O O . SER A 1 71 ? -2.198 1.232 7.409 1.00 95.31 71 SER A O 1
ATOM 537 N N . ASP A 1 72 ? -1.531 2.823 5.963 1.00 96.25 72 ASP A N 1
ATOM 538 C CA . ASP A 1 72 ? -1.877 3.968 6.809 1.00 96.25 72 ASP A CA 1
ATOM 539 C C . ASP A 1 72 ? -3.408 4.092 6.957 1.00 96.25 72 ASP A C 1
ATOM 541 O O . ASP A 1 72 ? -3.922 4.288 8.057 1.00 96.25 72 ASP A O 1
ATOM 545 N N . ALA A 1 73 ? -4.163 3.873 5.874 1.00 96.25 73 ALA A N 1
ATOM 546 C CA . ALA A 1 73 ? -5.626 3.838 5.919 1.00 96.25 73 ALA A CA 1
ATOM 547 C C . ALA A 1 73 ? -6.162 2.685 6.790 1.00 96.25 73 ALA A C 1
ATOM 549 O O . ALA A 1 73 ? -7.093 2.873 7.573 1.00 96.25 73 ALA A O 1
ATOM 550 N N . LEU A 1 74 ? -5.560 1.495 6.687 1.00 96.12 74 LEU A N 1
ATOM 551 C CA . LEU A 1 74 ? -5.900 0.344 7.530 1.00 96.12 74 LEU A CA 1
ATOM 552 C C . LEU A 1 74 ? -5.562 0.586 9.002 1.00 96.12 74 LEU A C 1
ATOM 554 O O . LEU A 1 74 ? -6.278 0.113 9.881 1.00 96.12 74 LEU A O 1
ATOM 558 N N . LEU A 1 75 ? -4.489 1.323 9.274 1.00 96.62 75 LEU A N 1
ATOM 559 C CA . LEU A 1 75 ? -4.078 1.687 10.623 1.00 96.62 75 LEU A CA 1
ATOM 560 C C . LEU A 1 75 ? -5.083 2.655 11.254 1.00 96.62 75 LEU A C 1
ATOM 562 O O . LEU A 1 75 ? -5.527 2.414 12.378 1.00 96.62 75 LEU A O 1
ATOM 566 N N . GLN A 1 76 ? -5.559 3.648 10.498 1.00 95.94 76 GLN A N 1
ATOM 567 C CA . GLN A 1 76 ? -6.652 4.515 10.940 1.00 95.94 76 GLN A CA 1
ATOM 568 C C . GLN A 1 76 ? -7.958 3.733 11.159 1.00 95.94 76 GLN A C 1
ATOM 570 O O . GLN A 1 76 ? -8.614 3.902 12.185 1.00 95.94 76 GLN A O 1
ATOM 575 N N . ALA A 1 77 ? -8.312 2.821 10.249 1.00 94.94 77 ALA A N 1
ATOM 576 C CA . ALA A 1 77 ? -9.494 1.972 10.409 1.00 94.94 77 ALA A CA 1
ATOM 577 C C . ALA A 1 77 ? -9.388 1.047 11.638 1.00 94.94 77 ALA A C 1
ATOM 579 O O . ALA A 1 77 ? -10.374 0.822 12.344 1.00 94.94 77 ALA A O 1
ATOM 580 N N . GLY A 1 78 ? -8.188 0.529 11.920 1.00 94.44 78 GLY A N 1
ATOM 581 C CA . GLY A 1 78 ? -7.884 -0.241 13.124 1.00 94.44 78 GLY A CA 1
ATOM 582 C C . GLY A 1 78 ? -8.074 0.583 14.396 1.00 94.44 78 GLY A C 1
ATOM 583 O O . GLY A 1 78 ? -8.705 0.106 15.340 1.00 94.44 78 GLY A O 1
ATOM 584 N N . HIS A 1 79 ? -7.608 1.833 14.399 1.00 94.56 79 HIS A N 1
ATOM 585 C CA . HIS A 1 79 ? -7.838 2.776 15.491 1.00 94.56 79 HIS A CA 1
ATOM 586 C C . HIS A 1 79 ? -9.330 3.068 15.700 1.00 94.56 79 HIS A C 1
ATOM 588 O O . HIS A 1 79 ? -9.832 2.922 16.815 1.00 94.56 79 HIS A O 1
ATOM 594 N N . ASP A 1 80 ? -10.065 3.410 14.643 1.00 94.50 80 ASP A N 1
ATOM 595 C CA . ASP A 1 80 ? -11.492 3.731 14.742 1.00 94.50 80 ASP A CA 1
ATOM 596 C C . ASP A 1 80 ? -12.294 2.532 15.273 1.00 94.50 80 ASP A C 1
ATOM 598 O O . ASP A 1 80 ? -13.179 2.675 16.124 1.00 94.50 80 ASP A O 1
ATOM 602 N N . ARG A 1 81 ? -11.924 1.319 14.845 1.00 92.00 81 ARG A N 1
ATOM 603 C CA . ARG A 1 81 ? -12.486 0.073 15.371 1.00 92.00 81 ARG A CA 1
ATOM 604 C C . ARG A 1 81 ? -12.118 -0.154 16.835 1.00 92.00 81 ARG A C 1
ATOM 606 O O . ARG A 1 81 ? -12.989 -0.545 17.608 1.00 92.00 81 ARG A O 1
ATOM 613 N N . ALA A 1 82 ? -10.875 0.106 17.236 1.00 91.06 82 ALA A N 1
ATOM 614 C CA . ALA A 1 82 ? -10.458 0.018 18.634 1.00 91.06 82 ALA A CA 1
ATOM 615 C C . ALA A 1 82 ? -11.248 0.993 19.519 1.00 91.06 82 ALA A C 1
ATOM 617 O O . ALA A 1 82 ? -11.697 0.613 20.598 1.00 91.06 82 ALA A O 1
ATOM 618 N N . VAL A 1 83 ? -11.499 2.217 19.043 1.00 90.88 83 VAL A N 1
ATOM 619 C CA . VAL A 1 83 ? -12.353 3.201 19.725 1.00 90.88 83 VAL A CA 1
ATOM 620 C C . VAL A 1 83 ? -13.796 2.708 19.827 1.00 90.88 83 VAL A C 1
ATOM 622 O O . VAL A 1 83 ? -14.406 2.825 20.892 1.00 90.88 83 VAL A O 1
ATOM 625 N N . ALA A 1 84 ? -14.351 2.142 18.753 1.00 89.25 84 ALA A N 1
ATOM 626 C CA . ALA A 1 84 ? -15.701 1.585 18.760 1.00 89.25 84 ALA A CA 1
ATOM 627 C C . ALA A 1 84 ? -15.835 0.433 19.770 1.00 89.25 84 ALA A C 1
ATOM 629 O O . ALA A 1 84 ? -16.740 0.456 20.604 1.00 89.25 84 ALA A O 1
ATOM 630 N N . LEU A 1 85 ? -14.887 -0.509 19.760 1.00 87.44 85 LEU A N 1
ATOM 631 C CA . LEU A 1 85 ? -14.807 -1.623 20.710 1.00 87.44 85 LEU A CA 1
ATOM 632 C C . LEU A 1 85 ? -14.633 -1.141 22.157 1.00 87.44 85 LEU A C 1
ATOM 634 O O . LEU A 1 85 ? -15.281 -1.640 23.076 1.00 87.44 85 LEU A O 1
ATOM 638 N N . TRP A 1 86 ? -13.790 -0.128 22.368 1.00 85.75 86 TRP A N 1
ATOM 639 C CA . TRP A 1 86 ? -13.566 0.467 23.682 1.00 85.75 86 TRP A CA 1
ATOM 640 C C . TRP A 1 86 ? -14.834 1.109 24.257 1.00 85.75 86 TRP A C 1
ATOM 642 O O . TRP A 1 86 ? -15.062 1.031 25.469 1.00 85.75 86 TRP A O 1
ATOM 652 N N . ARG A 1 87 ? -15.661 1.716 23.395 1.00 86.38 87 ARG A N 1
ATOM 653 C CA . ARG A 1 87 ? -16.946 2.333 23.756 1.00 86.38 87 ARG A CA 1
ATOM 654 C C . ARG A 1 87 ? -18.073 1.318 23.950 1.00 86.38 87 ARG A C 1
ATOM 656 O O . ARG A 1 87 ? -18.940 1.570 24.780 1.00 86.38 87 ARG A O 1
ATOM 663 N N . SER A 1 88 ? -18.080 0.203 23.216 1.00 83.94 88 SER A N 1
ATOM 664 C CA . SER A 1 88 ? -19.221 -0.725 23.179 1.00 83.94 88 SER A CA 1
ATOM 665 C C . SER A 1 88 ? -19.409 -1.589 24.430 1.00 83.94 88 SER A C 1
ATOM 667 O O . SER A 1 88 ? -20.478 -2.165 24.592 1.00 83.94 88 SER A O 1
ATOM 669 N N . GLY A 1 89 ? -18.420 -1.707 25.320 1.00 69.88 89 GLY A N 1
ATOM 670 C CA . GLY A 1 89 ? -18.587 -2.482 26.558 1.00 69.88 89 GLY A CA 1
ATOM 671 C C . GLY A 1 89 ? -17.319 -3.182 27.030 1.00 69.88 89 GLY A C 1
ATOM 672 O O . GLY A 1 89 ? -16.238 -2.893 26.534 1.00 69.88 89 GLY A O 1
ATOM 673 N N . GLU A 1 90 ? -17.434 -4.029 28.058 1.00 66.81 90 GLU A N 1
ATOM 674 C CA . GLU A 1 90 ? -16.329 -4.607 28.843 1.00 66.81 90 GLU A CA 1
ATOM 675 C C . GLU A 1 90 ? -15.066 -4.951 28.027 1.00 66.81 90 GLU A C 1
ATOM 677 O O . GLU A 1 90 ? -15.125 -5.735 27.077 1.00 66.81 90 GLU A O 1
ATOM 682 N N . PRO A 1 91 ? -13.900 -4.386 28.400 1.00 67.75 91 PRO A N 1
ATOM 683 C CA . PRO A 1 91 ? -12.667 -4.553 27.636 1.00 67.75 91 PRO A CA 1
ATOM 684 C C . PRO A 1 91 ? -12.217 -6.017 27.563 1.00 67.75 91 PRO A C 1
ATOM 686 O O . PRO A 1 91 ? -11.575 -6.390 26.591 1.00 67.75 91 PRO A O 1
ATOM 689 N N . ALA A 1 92 ? -12.607 -6.851 28.533 1.00 69.62 92 ALA A N 1
ATOM 690 C CA . ALA A 1 92 ? -12.318 -8.284 28.544 1.00 69.62 92 ALA A CA 1
ATOM 691 C C . ALA A 1 92 ? -12.972 -9.043 27.374 1.00 69.62 92 ALA A C 1
ATOM 693 O O . ALA A 1 92 ? -12.389 -9.993 26.860 1.00 69.62 92 ALA A O 1
ATOM 694 N N . THR A 1 93 ? -14.151 -8.606 26.925 1.00 72.38 93 THR A N 1
ATOM 695 C CA . THR A 1 93 ? -14.870 -9.223 25.799 1.00 72.38 93 THR A CA 1
ATOM 696 C C . THR A 1 93 ? -14.362 -8.696 24.460 1.00 72.38 93 THR A C 1
ATOM 698 O O . THR A 1 93 ? -14.271 -9.437 23.486 1.00 72.38 93 THR A O 1
ATOM 701 N N . ALA A 1 94 ? -14.020 -7.407 24.409 1.00 71.06 94 ALA A N 1
ATOM 702 C CA . ALA A 1 94 ? -13.513 -6.759 23.203 1.00 71.06 94 ALA A CA 1
ATOM 703 C C . ALA A 1 94 ? -12.043 -7.106 22.896 1.00 71.06 94 ALA A C 1
ATOM 705 O O . ALA A 1 94 ? -11.653 -7.132 21.730 1.00 71.06 94 ALA A O 1
ATOM 706 N N . PHE A 1 95 ? -11.245 -7.364 23.935 1.00 78.31 95 PHE A N 1
ATOM 707 C CA . PHE A 1 95 ? -9.821 -7.682 23.863 1.00 78.31 95 PHE A CA 1
ATOM 708 C C . PHE A 1 95 ? -9.521 -8.899 24.748 1.00 78.31 95 PHE A C 1
ATOM 710 O O . PHE A 1 95 ? -9.009 -8.733 25.863 1.00 78.31 95 PHE A O 1
ATOM 717 N N . PRO A 1 96 ? -9.838 -10.123 24.290 1.00 74.62 96 PRO A N 1
ATOM 718 C CA . PRO A 1 96 ? -9.419 -11.325 24.997 1.00 74.62 96 PRO A CA 1
ATOM 719 C C . PRO A 1 96 ? -7.895 -11.286 25.185 1.00 74.62 96 PRO A C 1
ATOM 721 O O . PRO A 1 96 ? -7.141 -11.058 24.242 1.00 74.62 96 PRO A O 1
ATOM 724 N N . GLU A 1 97 ? -7.436 -11.417 26.432 1.00 80.44 97 GLU A N 1
ATOM 725 C CA . GLU A 1 97 ? -6.008 -11.333 26.798 1.00 80.44 97 GLU A CA 1
ATOM 726 C C . GLU A 1 97 ? -5.337 -9.977 26.477 1.00 80.44 97 GLU A C 1
ATOM 728 O O . GLU A 1 97 ? -4.115 -9.883 26.352 1.00 80.44 97 GLU A O 1
ATOM 733 N N . GLY A 1 98 ? -6.124 -8.904 26.336 1.00 82.81 98 GLY A N 1
ATOM 734 C CA . GLY A 1 98 ? -5.621 -7.573 25.987 1.00 82.81 98 GLY A CA 1
ATOM 735 C C . GLY A 1 98 ? -5.246 -7.418 24.511 1.00 82.81 98 GLY A C 1
ATOM 736 O O . GLY A 1 98 ? -4.616 -6.423 24.146 1.00 82.81 98 GLY A O 1
ATOM 737 N N . LYS A 1 99 ? -5.631 -8.377 23.657 1.00 87.25 99 LYS A N 1
ATOM 738 C CA . LYS A 1 99 ? -5.381 -8.354 22.214 1.00 87.25 99 LYS A CA 1
ATOM 739 C C . LYS A 1 99 ? -6.666 -8.586 21.427 1.00 87.25 99 LYS A C 1
ATOM 741 O O . LYS A 1 99 ? -7.548 -9.325 21.846 1.00 87.25 99 LYS A O 1
ATOM 746 N N . ALA A 1 100 ? -6.760 -7.975 20.257 1.00 89.75 100 ALA A N 1
ATOM 747 C CA . ALA A 1 100 ? -7.775 -8.287 19.264 1.00 89.75 100 ALA A CA 1
ATOM 748 C C . ALA A 1 100 ? -7.103 -8.388 17.896 1.00 89.75 100 ALA A C 1
ATOM 750 O O . ALA A 1 100 ? -6.274 -7.553 17.542 1.00 89.75 100 ALA A O 1
ATOM 751 N N . VAL A 1 101 ? -7.445 -9.422 17.133 1.00 92.06 101 VAL A N 1
ATOM 752 C CA . VAL A 1 101 ? -6.891 -9.649 15.797 1.00 92.06 101 VAL A CA 1
ATOM 753 C C . VAL A 1 101 ? -8.022 -9.574 14.792 1.00 92.06 101 VAL A C 1
ATOM 755 O O . VAL A 1 101 ? -9.063 -10.207 14.965 1.00 92.06 101 VAL A O 1
ATOM 758 N N . TRP A 1 102 ? -7.813 -8.796 13.738 1.00 92.12 102 TRP A N 1
ATOM 759 C CA . TRP A 1 102 ? -8.727 -8.709 12.618 1.00 92.12 102 TRP A CA 1
ATOM 760 C C . TRP A 1 102 ? -7.995 -9.043 11.324 1.00 92.12 102 TRP A C 1
ATOM 762 O O . TRP A 1 102 ? -7.029 -8.384 10.934 1.00 92.12 102 TRP A O 1
ATOM 772 N N . GLU A 1 103 ? -8.468 -10.093 10.667 1.00 94.12 103 GLU A N 1
ATOM 773 C CA . GLU A 1 103 ? -7.967 -10.524 9.371 1.00 94.12 103 GLU A CA 1
ATOM 774 C C . GLU A 1 103 ? -8.918 -10.051 8.272 1.00 94.12 103 GLU A C 1
ATOM 776 O O . GLU A 1 103 ? -10.130 -10.249 8.365 1.00 94.12 103 GLU A O 1
ATOM 781 N N . ILE A 1 104 ? -8.359 -9.441 7.228 1.00 93.81 104 ILE A N 1
ATOM 782 C CA . ILE A 1 104 ? -9.078 -9.097 6.001 1.00 93.81 104 ILE A CA 1
ATOM 783 C C . ILE A 1 104 ? -8.587 -10.058 4.914 1.00 93.81 104 ILE A C 1
ATOM 785 O O . ILE A 1 104 ? -7.385 -10.059 4.609 1.00 93.81 104 ILE A O 1
ATOM 789 N N . PRO A 1 105 ? -9.466 -10.898 4.342 1.00 93.19 105 PRO A N 1
ATOM 790 C CA . PRO A 1 105 ? -9.062 -11.896 3.364 1.00 93.19 105 PRO A CA 1
ATOM 791 C C . PRO A 1 105 ? -8.633 -11.248 2.044 1.00 93.19 105 PRO A C 1
ATOM 793 O O . PRO A 1 105 ? -9.078 -10.156 1.679 1.00 93.19 105 PRO A O 1
ATOM 796 N N . ALA A 1 106 ? -7.805 -11.963 1.277 1.00 91.88 106 ALA A N 1
ATOM 797 C CA . ALA A 1 106 ? -7.324 -11.497 -0.024 1.00 91.88 106 ALA A CA 1
ATOM 798 C C . ALA A 1 106 ? -8.449 -11.265 -1.057 1.00 91.88 106 ALA A C 1
ATOM 800 O O . ALA A 1 106 ? -8.247 -10.555 -2.042 1.00 91.88 106 ALA A O 1
ATOM 801 N N . THR A 1 107 ? -9.631 -11.848 -0.829 1.00 92.69 107 THR A N 1
ATOM 802 C CA . THR A 1 107 ? -10.838 -11.661 -1.647 1.00 92.69 107 THR A CA 1
ATOM 803 C C . THR A 1 107 ? -11.468 -10.280 -1.484 1.00 92.69 107 THR A C 1
ATOM 805 O O . THR A 1 107 ? -12.119 -9.807 -2.410 1.00 92.69 107 THR A O 1
ATOM 808 N N . GLU A 1 108 ? -11.290 -9.639 -0.327 1.00 91.00 108 GLU A N 1
ATOM 809 C CA . GLU A 1 108 ? -11.839 -8.307 -0.030 1.00 91.00 108 GLU A CA 1
ATOM 810 C C . GLU A 1 108 ? -10.814 -7.201 -0.284 1.00 91.00 108 GLU A C 1
ATOM 812 O O . GLU A 1 108 ? -11.162 -6.108 -0.728 1.00 91.00 108 GLU A O 1
ATOM 817 N N . LEU A 1 109 ? -9.537 -7.495 -0.038 1.00 90.25 109 LEU A N 1
ATOM 818 C CA . LEU A 1 109 ? -8.436 -6.570 -0.254 1.00 90.25 109 LEU A CA 1
ATOM 819 C C . LEU A 1 109 ? -7.285 -7.306 -0.930 1.00 90.25 109 LEU A C 1
ATOM 821 O O . LEU A 1 109 ? -6.777 -8.278 -0.385 1.00 90.25 109 LEU A O 1
ATOM 825 N N . SER A 1 110 ? -6.833 -6.828 -2.091 1.00 87.56 110 SER A N 1
ATOM 826 C CA . SER A 1 110 ? -5.746 -7.466 -2.844 1.00 87.56 110 SER A CA 1
ATOM 827 C C . SER A 1 110 ? -4.511 -7.701 -1.959 1.00 87.56 110 SER A C 1
ATOM 829 O O . SER A 1 110 ? -3.867 -6.745 -1.525 1.00 87.56 110 SER A O 1
ATOM 831 N N . GLY A 1 111 ? -4.171 -8.972 -1.721 1.00 89.00 111 GLY A N 1
ATOM 832 C CA . GLY A 1 111 ? -3.051 -9.403 -0.874 1.00 89.00 111 GLY A CA 1
ATOM 833 C C . GLY A 1 111 ? -3.377 -9.569 0.617 1.00 89.00 111 GLY A C 1
ATOM 834 O O . GLY A 1 111 ? -2.491 -9.937 1.381 1.00 89.00 111 GLY A O 1
ATOM 835 N N . GLY A 1 112 ? -4.618 -9.320 1.040 1.00 93.81 112 GLY A N 1
ATOM 836 C CA . GLY A 1 112 ? -5.092 -9.451 2.419 1.00 93.81 112 GLY A CA 1
ATOM 837 C C . GLY A 1 112 ? -4.436 -8.471 3.397 1.00 93.81 112 GLY A C 1
ATOM 838 O O . GLY A 1 112 ? -3.403 -7.863 3.109 1.00 93.81 112 GLY A O 1
ATOM 839 N N . ALA A 1 113 ? -5.014 -8.330 4.586 1.00 95.12 113 ALA A N 1
ATOM 840 C CA . ALA A 1 113 ? -4.427 -7.548 5.672 1.00 95.12 113 ALA A CA 1
ATOM 841 C C . ALA A 1 113 ? -4.581 -8.253 7.017 1.00 95.12 113 ALA A C 1
ATOM 843 O O . ALA A 1 113 ? -5.512 -9.028 7.233 1.00 95.12 113 ALA A O 1
ATOM 844 N N . LEU A 1 114 ? -3.659 -7.950 7.925 1.00 95.44 114 LEU A N 1
ATOM 845 C CA . LEU A 1 114 ? -3.722 -8.354 9.323 1.00 95.44 114 LEU A CA 1
ATOM 846 C C . LEU A 1 114 ? -3.602 -7.105 10.192 1.00 95.44 114 LEU A C 1
ATOM 848 O O . LEU A 1 114 ? -2.613 -6.377 10.083 1.00 95.44 114 LEU A O 1
ATOM 852 N N . ILE A 1 115 ? -4.605 -6.869 11.030 1.00 94.75 115 ILE A N 1
ATOM 853 C CA . ILE A 1 115 ? -4.649 -5.773 11.994 1.00 94.75 115 ILE A CA 1
ATOM 854 C C . ILE A 1 115 ? -4.633 -6.398 13.390 1.00 94.75 115 ILE A C 1
ATOM 856 O O . ILE A 1 115 ? -5.575 -7.078 13.789 1.00 94.75 115 ILE A O 1
ATOM 860 N N . GLU A 1 116 ? -3.553 -6.178 14.125 1.00 94.12 116 GLU A N 1
ATOM 861 C CA . GLU A 1 116 ? -3.394 -6.566 15.524 1.00 94.12 116 GLU A CA 1
ATOM 862 C C . GLU A 1 116 ? -3.602 -5.317 16.386 1.00 94.12 116 GLU A C 1
ATOM 864 O O . GLU A 1 116 ? -2.931 -4.302 16.206 1.00 94.12 116 GLU A O 1
ATOM 869 N N . LEU A 1 117 ? -4.545 -5.381 17.316 1.00 92.50 117 LEU A N 1
ATOM 870 C CA . LEU A 1 117 ? -4.818 -4.340 18.297 1.00 92.50 117 LEU A CA 1
ATOM 871 C C . LEU A 1 117 ? -4.364 -4.856 19.658 1.00 92.50 117 LEU A C 1
ATOM 873 O O . LEU A 1 117 ? -4.815 -5.917 20.091 1.00 92.50 117 LEU A O 1
ATOM 877 N N . GLN A 1 118 ? -3.502 -4.120 20.347 1.00 91.56 118 GLN A N 1
ATOM 878 C CA . GLN A 1 118 ? -3.024 -4.486 21.675 1.00 91.56 118 GLN A CA 1
ATOM 879 C C . GLN A 1 118 ? -3.267 -3.337 22.651 1.00 91.56 118 GLN A C 1
ATOM 881 O O . GLN A 1 118 ? -2.813 -2.219 22.429 1.00 91.56 118 GLN A O 1
ATOM 886 N N . LEU A 1 119 ? -3.989 -3.594 23.743 1.00 87.50 119 LEU A N 1
ATOM 887 C CA . LEU A 1 119 ? -4.147 -2.599 24.801 1.00 87.50 119 LEU A CA 1
ATOM 888 C C . LEU A 1 119 ? -2.833 -2.468 25.575 1.00 87.50 119 LEU A C 1
ATOM 890 O O . LEU A 1 119 ? -2.307 -3.456 26.094 1.00 87.50 119 LEU A O 1
ATOM 894 N N . ALA A 1 120 ? -2.320 -1.246 25.686 1.00 84.75 120 ALA A N 1
ATOM 895 C CA . ALA A 1 120 ? -1.203 -0.966 26.571 1.00 84.75 120 ALA A CA 1
ATOM 896 C C . ALA A 1 120 ? -1.682 -1.024 28.031 1.00 84.75 120 ALA A C 1
ATOM 898 O O . ALA A 1 120 ? -2.758 -0.519 28.364 1.00 84.75 120 ALA A O 1
ATOM 899 N N . ALA A 1 121 ? -0.886 -1.647 28.904 1.00 70.31 121 ALA A N 1
ATOM 900 C CA . ALA A 1 121 ? -1.186 -1.710 30.329 1.00 70.31 121 ALA A CA 1
ATOM 901 C C . ALA A 1 121 ? -1.249 -0.291 30.914 1.00 70.31 121 ALA A C 1
ATOM 903 O O . ALA A 1 121 ? -0.333 0.509 30.726 1.00 70.31 121 ALA A O 1
ATOM 904 N N . LEU A 1 122 ? -2.348 0.013 31.602 1.00 70.44 122 LEU A N 1
ATOM 905 C CA . LEU A 1 122 ? -2.605 1.334 32.156 1.00 70.44 122 LEU A CA 1
ATOM 906 C C . LEU A 1 122 ? -1.786 1.532 33.435 1.00 70.44 122 LEU A C 1
ATOM 908 O O . LEU A 1 122 ? -2.018 0.833 34.421 1.00 70.44 122 LEU A O 1
ATOM 912 N N . ALA A 1 123 ? -0.860 2.491 33.440 1.00 70.94 123 ALA A N 1
ATOM 913 C CA . ALA A 1 123 ? -0.352 3.035 34.694 1.00 70.94 123 ALA A CA 1
ATOM 914 C C . ALA A 1 123 ? -1.460 3.868 35.362 1.00 70.94 123 ALA A C 1
ATOM 916 O O . ALA A 1 123 ? -2.267 4.508 34.684 1.00 70.94 123 ALA A O 1
ATOM 917 N N . GLU A 1 124 ? -1.531 3.836 36.691 1.00 65.50 124 GLU A N 1
ATOM 918 C CA . GLU A 1 124 ? -2.579 4.516 37.456 1.00 65.50 124 GLU A CA 1
ATOM 919 C C . GLU A 1 124 ? -2.581 6.028 37.145 1.00 65.50 124 GLU A C 1
ATOM 921 O O . GLU A 1 124 ? -1.603 6.729 37.398 1.00 65.50 124 GLU A O 1
ATOM 926 N N . GLY A 1 125 ? -3.665 6.522 36.533 1.00 71.19 125 GLY A N 1
ATOM 927 C CA . GLY A 1 125 ? -3.818 7.925 36.120 1.00 71.19 125 GLY A CA 1
ATOM 928 C C . GLY A 1 125 ? -3.474 8.242 34.658 1.00 71.19 125 GLY A C 1
ATOM 929 O O . GLY A 1 125 ? -3.685 9.376 34.228 1.00 71.19 125 GLY A O 1
ATOM 930 N N . GLU A 1 126 ? -2.997 7.276 33.867 1.00 79.31 126 GLU A N 1
ATOM 931 C CA . GLU A 1 126 ? -2.738 7.485 32.439 1.00 79.31 126 GLU A CA 1
ATOM 932 C C . GLU A 1 126 ? -3.987 7.217 31.580 1.00 79.31 126 GLU A C 1
ATOM 934 O O . GLU A 1 126 ? -4.845 6.402 31.921 1.00 79.31 126 GLU A O 1
ATOM 939 N N . SER A 1 127 ? -4.117 7.926 30.452 1.00 79.62 127 SER A N 1
ATOM 940 C CA . SER A 1 127 ? -5.175 7.639 29.476 1.00 79.62 127 SER A CA 1
ATOM 941 C C . SER A 1 127 ? -4.892 6.307 28.777 1.00 79.62 127 SER A C 1
ATOM 943 O O . SER A 1 127 ? -3.746 6.073 28.386 1.00 79.62 127 SER A O 1
ATOM 945 N N . PRO A 1 128 ? -5.901 5.440 28.584 1.00 86.19 128 PRO A N 1
ATOM 946 C CA . PRO A 1 128 ? -5.706 4.160 27.918 1.00 86.19 128 PRO A CA 1
ATOM 947 C C . PRO A 1 128 ? -5.168 4.368 26.512 1.00 86.19 128 PRO A C 1
ATOM 949 O O . PRO A 1 128 ? -5.588 5.283 25.810 1.00 86.19 128 PRO A O 1
ATOM 952 N N . ARG A 1 129 ? -4.213 3.529 26.113 1.00 90.62 129 ARG A N 1
ATOM 953 C CA . ARG A 1 129 ? -3.612 3.560 24.780 1.00 90.62 129 ARG A CA 1
ATOM 954 C C . ARG A 1 129 ? -3.779 2.206 24.112 1.00 90.62 129 ARG A C 1
ATOM 956 O O . ARG A 1 129 ? -3.773 1.173 24.784 1.00 90.62 129 ARG A O 1
ATOM 963 N N . VAL A 1 130 ? -3.931 2.226 22.797 1.00 91.50 130 VAL A N 1
ATOM 964 C CA . VAL A 1 130 ? -3.966 1.026 21.966 1.00 91.50 130 VAL A CA 1
ATOM 965 C C . VAL A 1 130 ? -2.822 1.077 20.965 1.00 91.50 130 VAL A C 1
ATOM 967 O O . VAL A 1 130 ? -2.648 2.066 20.254 1.00 91.50 130 VAL A O 1
ATOM 970 N N . ASP A 1 131 ? -2.051 0.003 20.924 1.00 94.06 131 ASP A N 1
ATOM 971 C CA . ASP A 1 131 ? -1.014 -0.228 19.934 1.00 94.06 131 ASP A CA 1
ATOM 972 C C . ASP A 1 131 ? -1.693 -0.921 18.747 1.00 94.06 131 ASP A C 1
ATOM 974 O O . ASP A 1 131 ? -2.216 -2.032 18.869 1.00 94.06 131 ASP A O 1
ATOM 978 N N . VAL A 1 132 ? -1.760 -0.225 17.613 1.00 95.44 132 VAL A N 1
ATOM 979 C CA . VAL A 1 132 ? -2.366 -0.722 16.375 1.00 95.44 132 VAL A CA 1
ATOM 980 C C . VAL A 1 132 ? -1.245 -1.107 15.435 1.00 95.44 132 VAL A C 1
ATOM 982 O O . VAL A 1 132 ? -0.488 -0.256 14.967 1.00 95.44 132 VAL A O 1
ATOM 985 N N . LYS A 1 133 ? -1.150 -2.396 15.134 1.00 96.19 133 LYS A N 1
ATOM 986 C CA . LYS A 1 133 ? -0.151 -2.946 14.231 1.00 96.19 133 LYS A CA 1
ATOM 987 C C . LYS A 1 133 ? -0.824 -3.514 12.997 1.00 96.19 133 LYS A C 1
ATOM 989 O O . LYS A 1 133 ? -1.652 -4.416 13.070 1.00 96.19 133 LYS A O 1
ATOM 994 N N . VAL A 1 134 ? -0.435 -2.999 11.844 1.00 96.12 134 VAL A N 1
ATOM 995 C CA . VAL A 1 134 ? -0.975 -3.385 10.546 1.00 96.12 134 VAL A CA 1
ATOM 996 C C . VAL A 1 134 ? 0.117 -4.025 9.713 1.00 96.12 134 VAL A C 1
ATOM 998 O O . VAL A 1 134 ? 1.222 -3.497 9.589 1.00 96.12 134 VAL A O 1
ATOM 1001 N N . THR A 1 135 ? -0.209 -5.162 9.109 1.00 95.69 135 THR A N 1
ATOM 1002 C CA . THR A 1 135 ? 0.618 -5.819 8.097 1.00 95.69 135 THR A CA 1
ATOM 1003 C C . THR A 1 135 ? -0.155 -5.888 6.786 1.00 95.69 135 THR A C 1
ATOM 1005 O O . THR A 1 135 ? -1.190 -6.553 6.711 1.00 95.69 135 THR A O 1
ATOM 1008 N N . TYR A 1 136 ? 0.355 -5.212 5.753 1.00 93.31 136 TYR A N 1
ATOM 1009 C CA . TYR A 1 136 ? -0.249 -5.173 4.423 1.00 93.31 136 TYR A CA 1
ATOM 1010 C C . TYR A 1 136 ? 0.811 -5.113 3.301 1.00 93.31 136 TYR A C 1
ATOM 1012 O O . TYR A 1 136 ? 1.737 -4.307 3.381 1.00 93.31 136 TYR A O 1
ATOM 1020 N N . PRO A 1 137 ? 0.687 -5.893 2.214 1.00 93.50 137 PRO A N 1
ATOM 1021 C CA . PRO A 1 137 ? -0.205 -7.043 2.075 1.00 93.50 137 PRO A CA 1
ATOM 1022 C C . PRO A 1 137 ? 0.217 -8.179 3.018 1.00 93.50 137 PRO A C 1
ATOM 1024 O O . PRO A 1 137 ? 1.406 -8.337 3.303 1.00 93.50 137 PRO A O 1
ATOM 1027 N N . ARG A 1 138 ? -0.746 -8.966 3.507 1.00 91.69 138 ARG A N 1
ATOM 1028 C CA . ARG A 1 138 ? -0.486 -10.177 4.309 1.00 91.69 138 ARG A CA 1
ATOM 1029 C C . ARG A 1 138 ? 0.191 -11.256 3.464 1.00 91.69 138 ARG A C 1
ATOM 1031 O O . ARG A 1 138 ? 1.138 -11.898 3.909 1.00 91.69 138 ARG A O 1
ATOM 1038 N N . GLU A 1 139 ? -0.289 -11.426 2.242 1.00 86.19 139 GLU A N 1
ATOM 1039 C CA . GLU A 1 139 ? 0.185 -12.386 1.258 1.00 86.19 139 GLU A CA 1
ATOM 1040 C C . GLU A 1 139 ? 0.963 -11.642 0.166 1.00 86.19 139 GLU A C 1
ATOM 1042 O O . GLU A 1 139 ? 0.415 -10.836 -0.589 1.00 86.19 139 GLU A O 1
ATOM 1047 N N . GLY A 1 140 ? 2.274 -11.875 0.082 1.00 80.50 140 GLY A N 1
ATOM 1048 C CA . GLY A 1 140 ? 3.104 -11.291 -0.968 1.00 80.50 140 GLY A CA 1
ATOM 1049 C C . GLY A 1 140 ? 4.579 -11.148 -0.606 1.00 80.50 140 GLY A C 1
ATOM 1050 O O . GLY A 1 140 ? 5.005 -11.371 0.522 1.00 80.50 140 GLY A O 1
ATOM 1051 N N . LEU A 1 141 ? 5.372 -10.739 -1.598 1.00 76.69 141 LEU A N 1
ATOM 1052 C CA . LEU A 1 141 ? 6.836 -10.674 -1.499 1.00 76.69 141 LEU A CA 1
ATOM 1053 C C . LEU A 1 141 ? 7.366 -9.488 -0.676 1.00 76.69 141 LEU A C 1
ATOM 1055 O O . LEU A 1 141 ? 8.562 -9.421 -0.405 1.00 76.69 141 LEU A O 1
ATOM 1059 N N . THR A 1 142 ? 6.533 -8.500 -0.335 1.00 87.25 142 THR A N 1
ATOM 1060 C CA . THR A 1 142 ? 6.998 -7.296 0.381 1.00 87.25 142 THR A CA 1
ATOM 1061 C C . THR A 1 142 ? 5.888 -6.728 1.269 1.00 87.25 142 THR A C 1
ATOM 1063 O O . THR A 1 142 ? 5.204 -5.789 0.847 1.00 87.25 142 THR A O 1
ATOM 1066 N N . PRO A 1 143 ? 5.670 -7.315 2.461 1.00 90.00 143 PRO A N 1
ATOM 1067 C CA . PRO A 1 143 ? 4.725 -6.785 3.434 1.00 90.00 143 PRO A CA 1
ATOM 1068 C C . PRO A 1 143 ? 5.263 -5.478 4.027 1.00 90.00 143 PRO A C 1
ATOM 1070 O O . PRO A 1 143 ? 6.405 -5.408 4.482 1.00 90.00 143 PRO A O 1
ATOM 1073 N N . VAL A 1 144 ? 4.431 -4.443 4.037 1.00 92.75 144 VAL A N 1
ATOM 1074 C CA . VAL A 1 144 ? 4.655 -3.216 4.801 1.00 92.75 144 VAL A CA 1
ATOM 1075 C C . VAL A 1 144 ? 4.044 -3.426 6.181 1.00 92.75 144 VAL A C 1
ATOM 1077 O O . VAL A 1 144 ? 2.885 -3.824 6.306 1.00 92.75 144 VAL A O 1
ATOM 1080 N N . ARG A 1 145 ? 4.844 -3.196 7.224 1.00 94.44 145 ARG A N 1
ATOM 1081 C CA . ARG A 1 145 ? 4.394 -3.232 8.616 1.00 94.44 145 ARG A CA 1
ATOM 1082 C C . ARG A 1 145 ? 4.404 -1.819 9.172 1.00 94.44 145 ARG A C 1
ATOM 1084 O O . ARG A 1 145 ? 5.428 -1.140 9.095 1.00 94.44 145 ARG A O 1
ATOM 1091 N N . ARG A 1 146 ? 3.273 -1.395 9.720 1.00 94.44 146 ARG A N 1
ATOM 1092 C CA . ARG A 1 146 ? 3.117 -0.124 10.424 1.00 94.44 146 ARG A CA 1
ATOM 1093 C C . ARG A 1 146 ? 2.594 -0.401 11.815 1.00 94.44 146 ARG A C 1
ATOM 1095 O O . ARG A 1 146 ? 1.755 -1.275 11.995 1.00 94.44 146 ARG A O 1
ATOM 1102 N N . GLU A 1 147 ? 3.122 0.324 12.780 1.00 95.25 147 GLU A N 1
ATOM 1103 C CA . GLU A 1 147 ? 2.711 0.234 14.168 1.00 95.25 147 GLU A CA 1
ATOM 1104 C C . GLU A 1 147 ? 2.637 1.650 14.711 1.00 95.25 147 GLU A C 1
ATOM 1106 O O . GLU A 1 147 ? 3.594 2.416 14.576 1.00 95.25 147 GLU A O 1
ATOM 1111 N N . GLU A 1 148 ? 1.492 2.000 15.278 1.00 95.12 148 GLU A N 1
ATOM 1112 C CA . GLU A 1 148 ? 1.281 3.302 15.887 1.00 95.12 148 GLU A CA 1
ATOM 1113 C C . GLU A 1 148 ? 0.439 3.157 17.148 1.00 95.12 148 GLU A C 1
ATOM 1115 O O . GLU A 1 148 ? -0.427 2.284 17.257 1.00 95.12 148 GLU A O 1
ATOM 1120 N N . ARG A 1 149 ? 0.737 4.011 18.126 1.00 93.44 149 ARG A N 1
ATOM 1121 C CA . ARG A 1 149 ? 0.050 4.035 19.411 1.00 93.44 149 ARG A CA 1
ATOM 1122 C C . ARG A 1 149 ? -0.950 5.166 19.428 1.00 93.44 149 ARG A C 1
ATOM 1124 O O . ARG A 1 149 ? -0.562 6.326 19.300 1.00 93.44 149 ARG A O 1
ATOM 1131 N N . PHE A 1 150 ? -2.203 4.838 19.691 1.00 92.44 150 PHE A N 1
ATOM 1132 C CA . PHE A 1 150 ? -3.270 5.820 19.756 1.00 92.44 150 PHE A CA 1
ATOM 1133 C C . PHE A 1 150 ? -3.812 5.976 21.173 1.00 92.44 150 PHE A C 1
ATOM 1135 O O . PHE A 1 150 ? -3.987 4.977 21.878 1.00 92.44 150 PHE A O 1
ATOM 1142 N N . PRO A 1 151 ? -4.113 7.212 21.608 1.00 91.19 151 PRO A N 1
ATOM 1143 C CA . PRO A 1 151 ? -4.860 7.431 22.832 1.00 91.19 151 PRO A CA 1
ATOM 1144 C C . PRO A 1 151 ? -6.320 7.021 22.618 1.00 91.19 151 PRO A C 1
ATOM 1146 O O . PRO A 1 151 ? -6.982 7.466 21.683 1.00 91.19 151 PRO A O 1
ATOM 1149 N N . LEU A 1 152 ? -6.845 6.197 23.515 1.00 87.94 152 LEU A N 1
ATOM 1150 C CA . LEU A 1 152 ? -8.264 5.889 23.565 1.00 87.94 152 LEU A CA 1
ATOM 1151 C C . LEU A 1 152 ? -8.997 7.002 24.326 1.00 87.94 152 LEU A C 1
ATOM 1153 O O . LEU A 1 152 ? -8.498 7.498 25.342 1.00 87.94 152 LEU A O 1
ATOM 1157 N N . PRO A 1 153 ? -10.201 7.400 23.880 1.00 87.31 153 PRO A N 1
ATOM 1158 C CA . PRO A 1 153 ? -10.988 8.384 24.602 1.00 87.31 153 PRO A CA 1
ATOM 1159 C C . PRO A 1 153 ? -11.347 7.851 25.990 1.00 87.31 153 PRO A C 1
ATOM 1161 O O . PRO A 1 153 ? -11.601 6.653 26.168 1.00 87.31 153 PRO A O 1
ATOM 1164 N N . ALA A 1 154 ? -11.421 8.751 26.974 1.00 81.56 154 ALA A N 1
ATOM 1165 C CA . ALA A 1 154 ? -11.953 8.406 28.284 1.00 81.56 154 ALA A CA 1
ATOM 1166 C C . ALA A 1 154 ? -13.317 7.730 28.099 1.00 81.56 154 ALA A C 1
ATOM 1168 O O . ALA A 1 154 ? -14.161 8.222 27.342 1.00 81.56 154 ALA A O 1
ATOM 1169 N N . ARG A 1 155 ? -13.537 6.589 28.766 1.00 72.69 155 ARG A N 1
ATOM 1170 C CA . ARG A 1 155 ? -14.881 6.016 28.815 1.00 72.69 155 ARG A CA 1
ATOM 1171 C C . ARG A 1 155 ? -15.765 7.055 29.467 1.00 72.69 155 ARG A C 1
ATOM 1173 O O . ARG A 1 155 ? -15.638 7.310 30.664 1.00 72.69 155 ARG A O 1
ATOM 1180 N N . THR A 1 156 ? -16.672 7.632 28.692 1.00 68.38 156 THR A N 1
ATOM 1181 C CA . THR A 1 156 ? -17.860 8.249 29.253 1.00 68.38 156 THR A CA 1
ATO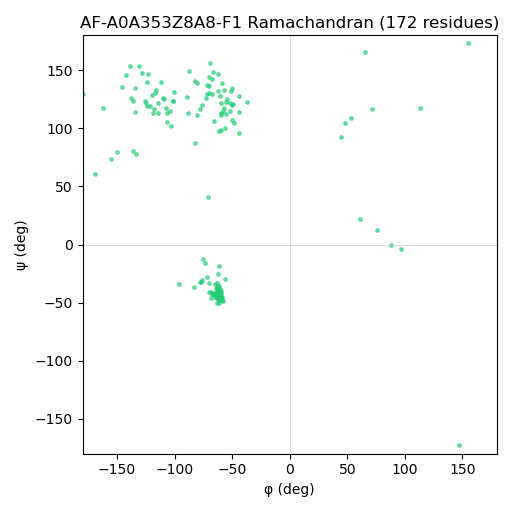M 1182 C C . THR A 1 156 ? -18.525 7.136 30.051 1.00 68.38 156 THR A C 1
ATOM 1184 O O . THR A 1 156 ? -19.103 6.223 29.462 1.00 68.38 156 THR A O 1
ATOM 1187 N N . ARG A 1 157 ? -18.335 7.122 31.381 1.00 60.75 157 ARG A N 1
ATOM 1188 C CA . ARG A 1 157 ? -19.114 6.246 32.260 1.00 60.75 157 ARG A CA 1
ATOM 1189 C C . ARG A 1 157 ? -20.549 6.494 31.846 1.00 60.75 157 ARG A C 1
ATOM 1191 O O . ARG A 1 157 ? -20.954 7.657 31.849 1.00 60.75 157 ARG A O 1
ATOM 1198 N N . ALA A 1 158 ? -21.239 5.443 31.403 1.00 58.91 158 ALA A N 1
ATOM 1199 C CA . ALA A 1 158 ? -22.649 5.526 31.075 1.00 58.91 158 ALA A CA 1
ATOM 1200 C C . ALA A 1 158 ? -23.302 6.325 32.202 1.00 58.91 158 ALA A C 1
ATOM 1202 O O . ALA A 1 158 ? -23.198 5.942 33.371 1.00 58.91 158 ALA A O 1
ATOM 1203 N N . GLN A 1 159 ? -23.799 7.514 31.861 1.00 53.66 159 GLN A N 1
ATOM 1204 C CA . GLN A 1 159 ? -24.456 8.373 32.826 1.00 53.66 159 GLN A CA 1
ATOM 1205 C C . GLN A 1 159 ? -25.569 7.502 33.412 1.00 53.66 159 GLN A C 1
ATOM 1207 O O . GLN A 1 159 ? -26.306 6.911 32.615 1.00 53.66 159 GLN A O 1
ATOM 1212 N N . PRO A 1 160 ? -25.617 7.289 34.742 1.00 61.38 160 PRO A N 1
ATOM 1213 C CA . PRO A 1 160 ? -26.629 6.429 35.331 1.00 61.38 160 PRO A CA 1
ATOM 1214 C C . PRO A 1 160 ? -27.965 6.920 34.799 1.00 61.38 160 PRO A C 1
ATOM 1216 O O . PRO A 1 160 ? 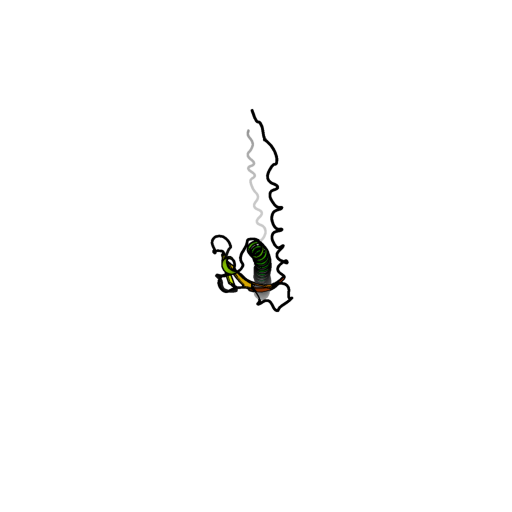-28.246 8.119 34.899 1.00 61.38 160 PRO A O 1
ATOM 1219 N N . SER A 1 161 ? -28.701 6.026 34.132 1.00 63.53 161 SER A N 1
ATOM 1220 C CA . SER A 1 161 ? -30.007 6.346 33.569 1.00 63.53 161 SER A CA 1
ATOM 1221 C C . SER A 1 161 ? -30.767 7.149 34.620 1.00 63.53 161 SER A C 1
ATOM 1223 O O . SER A 1 161 ? -30.772 6.715 35.781 1.00 63.53 161 SER A O 1
ATOM 1225 N N . PRO A 1 162 ? -31.319 8.330 34.278 1.00 72.75 162 PRO A N 1
ATOM 1226 C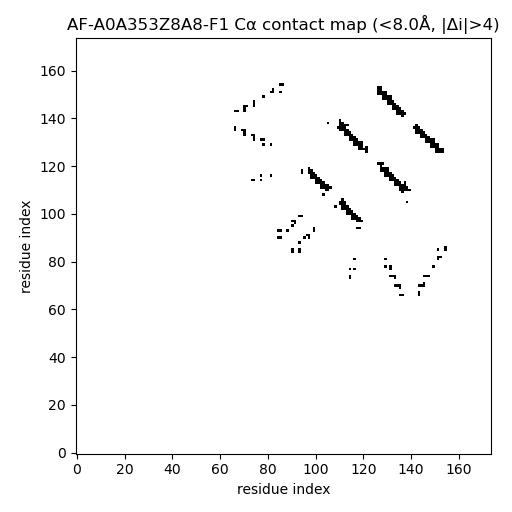 CA . PRO A 1 162 ? -32.061 9.113 35.251 1.00 72.75 162 PRO A CA 1
ATOM 1227 C C . PRO A 1 162 ? -33.082 8.177 35.903 1.00 72.75 162 PRO A C 1
ATOM 1229 O O . PRO A 1 162 ? -33.668 7.357 35.185 1.00 72.75 162 PRO A O 1
ATOM 1232 N N . PRO A 1 163 ? -33.219 8.207 37.242 1.00 73.81 163 PRO A N 1
ATOM 1233 C CA . PRO A 1 163 ? -34.181 7.362 37.927 1.00 73.81 163 PRO A CA 1
ATOM 1234 C C . PRO A 1 163 ? -35.509 7.537 37.205 1.00 73.81 163 PRO A C 1
ATOM 1236 O O . PRO A 1 163 ? -35.965 8.666 37.032 1.00 73.81 163 PRO A O 1
ATOM 1239 N N . VAL A 1 164 ? -36.051 6.432 36.690 1.00 77.19 164 VAL A N 1
ATOM 1240 C CA . VAL A 1 164 ? -37.374 6.413 36.074 1.00 77.19 164 VAL A CA 1
ATOM 1241 C C . VAL A 1 164 ? -38.314 6.869 37.176 1.00 77.19 164 VAL A C 1
ATOM 1243 O O . VAL A 1 164 ? -38.604 6.106 38.095 1.00 77.19 164 VAL A O 1
ATOM 1246 N N . GLU A 1 165 ? -38.672 8.150 37.150 1.00 74.12 165 GLU A N 1
ATOM 1247 C CA . GLU A 1 165 ? -39.635 8.731 38.067 1.00 74.12 165 GLU A CA 1
ATOM 1248 C C . GLU A 1 165 ? -40.927 7.944 37.829 1.00 74.12 165 GLU A C 1
ATOM 1250 O O . GLU A 1 165 ? -41.424 7.931 36.696 1.00 74.12 165 GLU A O 1
ATOM 1255 N N . PRO A 1 166 ? -41.400 7.158 38.813 1.00 72.62 166 PRO A N 1
ATOM 1256 C CA . PRO A 1 166 ? -42.599 6.366 38.625 1.00 72.62 166 PRO A CA 1
ATOM 1257 C C . PRO A 1 166 ? -43.719 7.347 38.307 1.00 72.62 166 PRO A C 1
ATOM 1259 O O . PRO A 1 166 ? -43.954 8.275 39.080 1.00 72.62 166 PRO A O 1
ATOM 1262 N N . ALA A 1 167 ? -44.357 7.167 37.149 1.00 69.62 167 ALA A N 1
ATOM 1263 C CA . ALA A 1 167 ? -45.497 7.966 36.738 1.00 69.62 167 ALA A CA 1
ATOM 1264 C C . ALA A 1 167 ? -46.517 7.985 37.886 1.00 69.62 167 ALA A C 1
ATOM 1266 O O . ALA A 1 167 ? -47.133 6.971 38.214 1.00 69.62 167 ALA A O 1
ATOM 1267 N N . ALA A 1 168 ? -46.609 9.131 38.556 1.00 71.12 168 ALA A N 1
ATOM 1268 C CA . ALA A 1 168 ? -47.640 9.405 39.529 1.00 71.12 168 ALA A CA 1
ATOM 1269 C C . ALA A 1 168 ? -48.928 9.714 38.755 1.00 71.12 168 ALA A C 1
ATOM 1271 O O . ALA A 1 168 ? -48.963 10.663 37.976 1.00 71.12 168 ALA A O 1
ATOM 1272 N N . GLY A 1 169 ? -49.963 8.910 38.989 1.00 66.38 169 GLY A N 1
ATOM 1273 C CA . GLY A 1 169 ? -51.280 9.011 38.352 1.00 66.38 169 GLY A CA 1
ATOM 1274 C C . GLY A 1 169 ? -51.514 7.794 37.458 1.00 66.38 169 GLY A C 1
ATOM 1275 O O . GLY A 1 169 ? -50.718 7.527 36.572 1.00 66.38 169 GLY A O 1
ATOM 1276 N N . ASP A 1 170 ? -52.502 6.939 37.704 1.00 59.19 170 ASP A N 1
ATOM 1277 C CA . ASP A 1 170 ? -53.876 7.322 38.009 1.00 59.19 170 ASP A CA 1
ATOM 1278 C C . ASP A 1 170 ? -54.465 6.554 39.199 1.00 59.19 170 ASP A C 1
ATOM 1280 O O . ASP A 1 170 ? -54.712 5.348 39.157 1.00 59.19 170 ASP A O 1
ATOM 1284 N N . SER A 1 171 ? -54.730 7.302 40.269 1.00 62.56 171 SER A N 1
ATOM 1285 C CA . SER A 1 171 ? -55.712 6.936 41.284 1.00 62.56 171 SER A CA 1
ATOM 1286 C C . SER A 1 171 ? -57.086 7.351 40.761 1.00 62.56 171 SER A C 1
ATOM 1288 O O . SER A 1 171 ? -57.533 8.459 41.046 1.00 62.56 171 SER A O 1
ATOM 1290 N N . GLU A 1 172 ? -57.755 6.487 40.000 1.00 65.44 172 GLU A N 1
ATOM 1291 C CA . GLU A 1 172 ? -59.193 6.623 39.752 1.00 65.44 172 GLU A CA 1
ATOM 1292 C C . GLU A 1 172 ? -59.932 5.544 40.565 1.00 65.44 172 GLU A C 1
ATOM 1294 O O . GLU A 1 172 ? -59.862 4.345 40.302 1.00 65.44 172 GLU A O 1
ATOM 1299 N N . SER A 1 173 ? -60.564 5.995 41.646 1.00 61.91 173 SER A N 1
ATOM 1300 C CA . SER A 1 173 ? -61.598 5.320 42.440 1.00 61.91 173 SER A CA 1
ATOM 1301 C C . SER A 1 173 ? -62.734 6.333 42.610 1.00 61.91 173 SER A C 1
ATOM 1303 O O . SER A 1 173 ? -62.413 7.522 42.706 1.00 61.91 173 SER A O 1
ATOM 1305 N N . PRO A 1 174 ? -64.007 5.946 42.804 1.00 6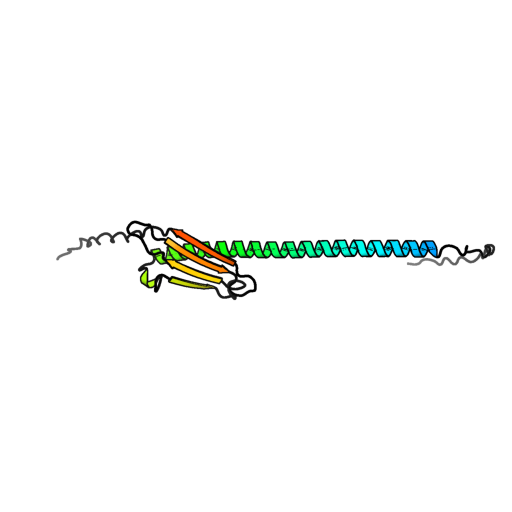7.38 174 PRO A N 1
ATOM 1306 C CA . PRO A 1 174 ? -64.660 4.639 42.668 1.00 67.38 174 PRO A CA 1
ATOM 1307 C C . PRO A 1 174 ? -65.736 4.577 41.560 1.00 67.38 174 PRO A C 1
ATOM 1309 O O . PRO A 1 174 ? -66.173 5.642 41.068 1.00 67.38 174 PRO A O 1
#

Sequence (174 aa):
MTSRHGRMTVTSRECPREPDSLPGDLPQRRGALLAIVLVLLVVISLLTAALVHGAVLGLRRLKLAERVAQSDALLQAGHDRAVALWRSGEPATAFPEGKAVWEIPATELSGGALIELQLAALAEGESPRVDVKVTYPREGLTPVRREERFPLPARTRAQPSPPVEPAAGDSESP

Nearest PDB structures (foldseek):
  2ret-assembly1_G  TM=4.325E-01  e=1.548E+00  Vibrio vulnificus
  3bxo-assembly1_B  TM=4.336E-01  e=3.954E+00  Streptomyces venezuelae

Secondary structure (DSSP, 8-state):
--------------------------HHHHHHHHHHHHHHHHHHHHHHHHHHHHHHHHHHHHHHHHHHHHHHHHHHHHHHHHHHHHHHS-HHHHSGG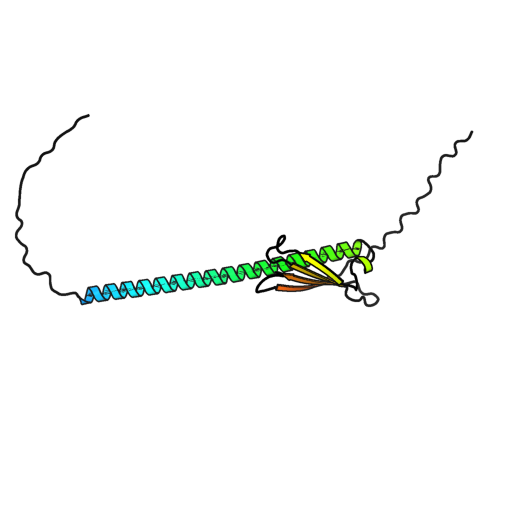GEEEEEE-TTTSTT-EEEEEEEPPPPTTPPPEEEEEEEESSSSS--EEEEEEEEPPP--------------------

Foldseek 3Di:
DDDDDDDDDDDDDPDDDDDDDPPPDDPPVVVVVVVVVVVVVVVVVVVVVVVVVVVVVVVVVVVVVVQVVVQVVVQVVLVVVVLVLVQPDDVCVSDVVQKDWDWADCVRPPLTKIWIWGWDDDDVPDFTKIWIWIWPSPHDDDIDIDIDIDGHDDHPPPPPDPPPPPPDDDPDDD